Protein AF-A0A940V5H3-F1 (afdb_monomer_lite)

Foldseek 3Di:
DDPFDPLLNLLVVLVVVVCVQVVVCVVVVVVLSVQLSVVLVVVLVPDDPVRNVVCRVDCNSSVSSNVSSVVSSCVVDPDDDRPCVVPPPPPPPPPDDFDWDADPVGDIDTDDDDPDDDDD

Structure (mmCIF, N/CA/C/O backbone):
data_AF-A0A940V5H3-F1
#
_entry.id   AF-A0A940V5H3-F1
#
loop_
_atom_site.group_PDB
_atom_site.id
_atom_site.type_symbol
_atom_site.label_atom_id
_atom_site.label_alt_id
_atom_site.label_comp_id
_atom_site.label_asym_id
_atom_site.label_entity_id
_atom_site.label_seq_id
_atom_site.pdbx_PDB_ins_code
_atom_site.Cartn_x
_atom_site.Cartn_y
_atom_site.Cartn_z
_atom_site.occupancy
_atom_site.B_iso_or_equiv
_atom_site.auth_seq_id
_atom_site.auth_comp_id
_atom_site.auth_asym_id
_atom_site.auth_atom_id
_atom_site.pdbx_PDB_model_num
ATOM 1 N N . MET A 1 1 ? -6.811 -5.976 25.389 1.00 35.78 1 MET A N 1
ATOM 2 C CA . MET A 1 1 ? -5.576 -5.739 24.606 1.00 35.78 1 MET A CA 1
ATOM 3 C C . MET A 1 1 ? -5.703 -6.506 23.301 1.00 35.78 1 MET A C 1
ATOM 5 O O . MET A 1 1 ? -5.747 -7.725 23.347 1.00 35.78 1 MET A O 1
ATOM 9 N N . MET A 1 2 ? -5.866 -5.815 22.172 1.00 40.41 2 MET A N 1
ATOM 10 C CA . MET A 1 2 ? -5.946 -6.445 20.845 1.00 40.41 2 MET A CA 1
ATOM 11 C C . MET A 1 2 ? -4.532 -6.744 20.313 1.00 40.41 2 MET A C 1
ATOM 13 O O . MET A 1 2 ? -3.669 -5.869 20.428 1.00 40.41 2 MET A O 1
ATOM 17 N N . PRO A 1 3 ? -4.268 -7.930 19.732 1.00 41.12 3 PRO A N 1
ATOM 18 C CA . PRO A 1 3 ? -2.958 -8.294 19.214 1.00 41.12 3 PRO A CA 1
ATOM 19 C C . PRO A 1 3 ? -2.828 -7.767 17.782 1.00 41.12 3 PRO A C 1
ATOM 21 O O . PRO A 1 3 ? -2.953 -8.514 16.817 1.00 41.12 3 PRO A O 1
ATOM 24 N N . TYR A 1 4 ? -2.630 -6.464 17.611 1.00 51.84 4 TYR A N 1
ATOM 25 C CA . TYR A 1 4 ? -2.320 -5.945 16.283 1.00 51.84 4 TYR A CA 1
ATOM 26 C C . TYR A 1 4 ? -0.832 -6.169 15.998 1.00 51.84 4 TYR A C 1
ATOM 28 O O . TYR A 1 4 ? 0.027 -5.608 16.679 1.00 51.84 4 TYR A O 1
ATOM 36 N N . THR A 1 5 ? -0.514 -6.960 14.969 1.00 60.53 5 THR A N 1
ATOM 37 C CA . THR A 1 5 ? 0.765 -6.823 14.254 1.00 60.53 5 THR A CA 1
ATOM 38 C C . THR A 1 5 ? 0.961 -5.344 13.939 1.00 60.53 5 THR A C 1
ATOM 40 O O . THR A 1 5 ? 0.038 -4.710 13.419 1.00 60.53 5 THR A O 1
ATOM 43 N N . SER A 1 6 ? 2.122 -4.782 14.286 1.00 82.31 6 SER A N 1
ATOM 44 C CA . SER A 1 6 ? 2.393 -3.353 14.076 1.00 82.31 6 SER A CA 1
ATOM 45 C C . SER A 1 6 ? 2.063 -2.940 12.634 1.00 82.31 6 SER A C 1
ATOM 47 O O . SER A 1 6 ? 2.265 -3.727 11.706 1.00 82.31 6 SER A O 1
ATOM 49 N N . LEU A 1 7 ? 1.565 -1.714 12.417 1.00 86.12 7 LEU A N 1
ATOM 50 C CA . LEU A 1 7 ? 1.267 -1.214 11.065 1.00 86.12 7 LEU A CA 1
ATOM 51 C C . LEU A 1 7 ? 2.450 -1.451 10.117 1.00 86.12 7 LEU A C 1
ATOM 53 O O . LEU A 1 7 ? 2.260 -1.935 9.006 1.00 86.12 7 LEU A O 1
ATOM 57 N N . ARG A 1 8 ? 3.669 -1.190 10.597 1.00 89.75 8 ARG A N 1
ATOM 58 C CA . ARG A 1 8 ? 4.920 -1.455 9.888 1.00 89.75 8 ARG A CA 1
ATOM 59 C C . ARG A 1 8 ? 5.049 -2.906 9.428 1.00 89.75 8 ARG A C 1
ATOM 61 O O . ARG A 1 8 ? 5.369 -3.153 8.268 1.00 89.75 8 ARG A O 1
ATOM 68 N N . GLN A 1 9 ? 4.775 -3.866 10.310 1.00 89.81 9 GLN A N 1
ATOM 69 C CA . GLN A 1 9 ? 4.777 -5.284 9.957 1.00 89.81 9 GLN A CA 1
ATOM 70 C C . GLN A 1 9 ? 3.747 -5.577 8.863 1.00 89.81 9 GLN A C 1
ATOM 72 O O . GLN A 1 9 ? 4.080 -6.235 7.882 1.00 89.81 9 GLN A O 1
ATOM 77 N N . LYS A 1 10 ? 2.532 -5.024 8.973 1.00 90.31 10 LYS A N 1
ATOM 78 C CA . LYS A 1 10 ? 1.489 -5.239 7.963 1.00 90.31 10 LYS A CA 1
ATOM 79 C C . LYS A 1 10 ? 1.843 -4.633 6.610 1.00 90.31 10 LYS A C 1
ATOM 81 O O . LYS A 1 10 ? 1.631 -5.269 5.583 1.00 90.31 10 LYS A O 1
ATOM 86 N N . VAL A 1 11 ? 2.411 -3.431 6.600 1.00 93.75 11 VAL A N 1
ATOM 87 C CA . VAL A 1 11 ? 2.899 -2.786 5.375 1.00 93.75 11 VAL A CA 1
ATOM 88 C C . VAL A 1 11 ? 3.993 -3.636 4.728 1.00 93.75 11 VAL A C 1
ATOM 90 O O . VAL A 1 11 ? 3.938 -3.873 3.525 1.00 93.75 11 VAL A O 1
ATOM 93 N N . ASN A 1 12 ? 4.931 -4.170 5.515 1.00 94.94 12 ASN A N 1
ATOM 94 C CA . ASN A 1 12 ? 6.001 -5.025 5.001 1.00 94.94 12 ASN A CA 1
ATOM 95 C C . ASN A 1 12 ? 5.495 -6.374 4.457 1.00 94.94 12 ASN A C 1
ATOM 97 O O . ASN A 1 12 ? 5.990 -6.839 3.433 1.00 94.94 12 ASN A O 1
ATOM 101 N N . GLU A 1 13 ? 4.498 -6.990 5.101 1.00 93.81 13 GLU A N 1
ATOM 102 C CA . GLU A 1 13 ? 3.835 -8.201 4.590 1.00 93.81 13 GLU A CA 1
ATOM 103 C C . GLU A 1 13 ? 3.215 -7.949 3.211 1.00 93.81 13 GLU A C 1
ATOM 105 O O . GLU A 1 13 ? 3.511 -8.663 2.256 1.00 93.81 13 GLU A O 1
ATOM 110 N N . VAL A 1 14 ? 2.403 -6.894 3.082 1.00 94.62 14 VAL A N 1
ATOM 111 C CA . VAL A 1 14 ? 1.735 -6.564 1.812 1.00 94.62 14 VAL A CA 1
ATOM 112 C C . VAL A 1 14 ? 2.745 -6.172 0.736 1.00 94.62 14 VAL A C 1
ATOM 114 O O . VAL A 1 14 ? 2.575 -6.542 -0.422 1.00 94.62 14 VAL A O 1
ATOM 117 N N . PHE A 1 15 ? 3.818 -5.467 1.101 1.00 95.94 15 PHE A N 1
ATOM 118 C CA . PHE A 1 15 ? 4.885 -5.141 0.159 1.00 95.94 15 PHE A CA 1
ATOM 119 C C . PHE A 1 15 ? 5.632 -6.390 -0.319 1.00 95.94 15 PHE A C 1
ATOM 121 O O . PHE A 1 15 ? 5.933 -6.515 -1.501 1.00 95.94 15 PHE A O 1
ATOM 128 N N . SER A 1 16 ? 5.869 -7.356 0.568 1.00 95.06 16 SER A N 1
ATOM 129 C CA . SER A 1 16 ? 6.491 -8.630 0.193 1.00 95.06 16 SER A CA 1
ATOM 130 C C . SER A 1 16 ? 5.621 -9.427 -0.784 1.00 95.06 16 SER A C 1
ATOM 132 O O . SER A 1 16 ? 6.153 -10.029 -1.712 1.00 95.06 16 SE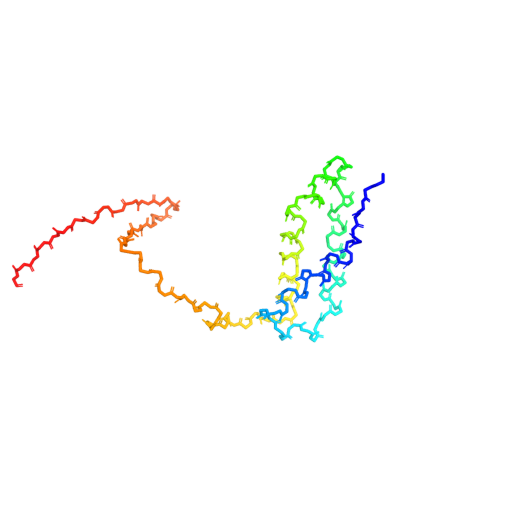R A O 1
ATOM 134 N N . ASP A 1 17 ? 4.293 -9.395 -0.628 1.00 93.06 17 ASP A N 1
ATOM 135 C CA . ASP A 1 17 ? 3.362 -9.967 -1.611 1.00 93.06 17 ASP A CA 1
ATOM 136 C C . ASP A 1 17 ? 3.392 -9.199 -2.941 1.00 93.06 17 ASP A C 1
ATOM 138 O O . ASP A 1 17 ? 3.419 -9.813 -4.005 1.00 93.06 17 ASP A O 1
ATOM 142 N N . PHE A 1 18 ? 3.419 -7.864 -2.891 1.00 93.12 18 PHE A N 1
ATOM 143 C CA . PHE A 1 18 ? 3.494 -6.995 -4.070 1.00 93.12 18 PHE A CA 1
ATOM 144 C C . PHE A 1 18 ? 4.738 -7.288 -4.925 1.00 93.12 18 PHE A C 1
ATOM 146 O O . PHE A 1 18 ? 4.641 -7.402 -6.146 1.00 93.12 18 PHE A O 1
ATOM 153 N N . LEU A 1 19 ? 5.892 -7.498 -4.290 1.00 92.06 19 LEU A N 1
ATOM 154 C CA . LEU A 1 19 ? 7.156 -7.800 -4.969 1.00 92.06 19 LEU A CA 1
ATOM 155 C C . LEU A 1 19 ? 7.168 -9.140 -5.706 1.00 92.06 19 LEU A C 1
ATOM 157 O O . LEU A 1 19 ? 7.944 -9.301 -6.642 1.00 92.06 19 LEU A O 1
ATOM 161 N N . ARG A 1 20 ? 6.298 -10.090 -5.338 1.00 91.38 20 ARG A N 1
ATOM 162 C CA . ARG A 1 20 ? 6.150 -11.343 -6.101 1.00 91.38 20 ARG A CA 1
ATOM 163 C C . ARG A 1 20 ? 5.669 -11.083 -7.526 1.00 91.38 20 ARG A C 1
ATOM 165 O O . ARG A 1 20 ? 6.017 -11.835 -8.427 1.00 91.38 20 ARG A O 1
ATOM 172 N N . TYR A 1 21 ? 4.881 -10.026 -7.713 1.00 87.50 21 TYR A N 1
ATOM 173 C CA . TYR A 1 21 ? 4.356 -9.610 -9.012 1.00 87.50 21 TYR A CA 1
ATOM 174 C C . TYR A 1 21 ? 5.233 -8.542 -9.669 1.00 87.50 21 TYR A C 1
ATOM 176 O O . TYR A 1 21 ? 5.359 -8.521 -10.890 1.00 87.50 21 TYR A O 1
ATOM 184 N N . TYR A 1 22 ? 5.860 -7.678 -8.866 1.00 89.50 22 TYR A N 1
ATOM 185 C CA . TYR A 1 22 ? 6.652 -6.550 -9.355 1.00 89.50 22 TYR A CA 1
ATOM 186 C C . TYR A 1 22 ? 8.035 -6.480 -8.681 1.00 89.50 22 TYR A C 1
ATOM 188 O O . TYR A 1 22 ? 8.319 -5.535 -7.940 1.00 89.50 22 TYR A O 1
ATOM 196 N N . PRO A 1 23 ? 8.928 -7.456 -8.938 1.00 90.44 23 PRO A N 1
ATOM 197 C CA . PRO A 1 23 ? 10.217 -7.570 -8.247 1.00 90.44 23 PRO A CA 1
ATOM 198 C C . PRO A 1 23 ? 11.151 -6.381 -8.503 1.00 90.44 23 PRO A C 1
ATOM 200 O O . PRO A 1 23 ? 12.016 -6.087 -7.683 1.00 90.44 23 PRO A O 1
ATOM 203 N N . ILE A 1 24 ? 10.946 -5.653 -9.605 1.00 89.31 24 ILE A N 1
ATOM 204 C CA . ILE A 1 24 ? 11.723 -4.457 -9.948 1.00 89.31 24 ILE A CA 1
ATOM 205 C C . ILE A 1 24 ? 11.651 -3.356 -8.880 1.00 89.31 24 ILE A C 1
ATOM 207 O O . ILE A 1 24 ? 12.538 -2.517 -8.836 1.00 89.31 24 ILE A O 1
ATOM 211 N N . TYR A 1 25 ? 10.619 -3.343 -8.028 1.00 92.25 25 TYR A N 1
ATOM 212 C CA . TYR A 1 25 ? 10.453 -2.315 -6.999 1.00 92.25 25 TYR A CA 1
ATOM 213 C C . TYR A 1 25 ? 11.217 -2.616 -5.703 1.00 92.25 25 TYR A C 1
ATOM 215 O O . TYR A 1 25 ? 11.172 -1.805 -4.779 1.00 92.25 25 TYR A O 1
ATOM 223 N N . GLU A 1 26 ? 11.938 -3.742 -5.621 1.00 93.88 26 GLU A N 1
ATOM 224 C CA . GLU A 1 26 ? 12.804 -4.060 -4.476 1.00 93.88 26 GLU A CA 1
ATOM 225 C C . GLU A 1 26 ? 13.858 -2.964 -4.254 1.00 93.88 26 GLU A C 1
ATOM 227 O O . GLU A 1 26 ? 14.146 -2.614 -3.109 1.00 93.88 26 GLU A O 1
ATOM 232 N N . GLU A 1 27 ? 14.361 -2.355 -5.337 1.00 93.50 27 GLU A N 1
ATOM 233 C CA . GLU A 1 27 ? 15.333 -1.253 -5.282 1.00 93.50 27 GLU A CA 1
ATOM 234 C C . GLU A 1 27 ? 14.805 -0.025 -4.513 1.00 93.50 27 GLU A C 1
ATOM 236 O O . GLU A 1 27 ? 15.583 0.686 -3.884 1.00 93.50 27 GLU A O 1
ATOM 241 N N . PHE A 1 28 ? 13.479 0.159 -4.468 1.00 95.06 28 PHE A N 1
ATOM 242 C CA . PHE A 1 28 ? 12.795 1.265 -3.785 1.00 95.06 28 PHE A CA 1
ATOM 243 C C . PHE A 1 28 ? 12.136 0.844 -2.463 1.00 95.06 28 PHE A C 1
ATOM 245 O O . PHE A 1 28 ? 11.284 1.564 -1.930 1.00 95.06 28 PHE A O 1
ATOM 252 N N . ARG A 1 29 ? 12.475 -0.339 -1.921 1.00 95.00 29 ARG A N 1
ATOM 253 C CA . ARG A 1 29 ? 11.835 -0.902 -0.717 1.00 95.00 29 ARG A CA 1
ATOM 254 C C . ARG A 1 29 ? 11.731 0.124 0.405 1.00 95.00 29 ARG A C 1
ATOM 256 O O . ARG A 1 29 ? 10.670 0.278 1.007 1.00 95.00 29 ARG A O 1
ATOM 263 N N . LYS A 1 30 ? 12.834 0.808 0.713 1.00 95.50 30 LYS A N 1
ATOM 264 C CA . LYS A 1 30 ? 12.887 1.743 1.839 1.00 95.50 30 LYS A CA 1
ATOM 265 C C . LYS A 1 30 ? 11.925 2.914 1.633 1.00 95.50 30 LYS A C 1
ATOM 267 O O . LYS A 1 30 ? 11.097 3.153 2.513 1.00 95.50 30 LYS A O 1
ATOM 272 N N . GLU A 1 31 ? 11.982 3.600 0.488 1.00 95.44 31 GLU A N 1
ATOM 273 C CA . GLU A 1 31 ? 11.097 4.742 0.241 1.00 95.44 31 GLU A CA 1
ATOM 274 C C . GLU A 1 31 ? 9.624 4.324 0.185 1.00 95.44 31 GLU A C 1
ATOM 276 O O . GLU A 1 31 ? 8.775 4.993 0.782 1.00 95.44 31 GLU A O 1
ATOM 281 N N . ILE A 1 32 ? 9.310 3.200 -0.474 1.00 95.44 32 ILE A N 1
ATOM 282 C CA . ILE A 1 32 ? 7.931 2.712 -0.586 1.00 95.44 32 ILE A CA 1
ATOM 283 C C . ILE A 1 32 ? 7.351 2.401 0.796 1.00 95.44 32 ILE A C 1
ATOM 285 O O . ILE A 1 32 ? 6.238 2.846 1.101 1.00 95.44 32 ILE A O 1
ATOM 289 N N . LEU A 1 33 ? 8.089 1.684 1.649 1.00 95.94 33 LEU A N 1
ATOM 290 C CA . LEU A 1 33 ? 7.629 1.338 2.994 1.00 95.94 33 LEU A CA 1
ATOM 291 C C . LEU A 1 33 ? 7.426 2.589 3.861 1.00 95.94 33 LEU A C 1
ATOM 293 O O . LEU A 1 33 ? 6.352 2.756 4.442 1.00 95.94 33 LEU A O 1
ATOM 297 N N . GLU A 1 34 ? 8.408 3.495 3.908 1.00 95.44 34 GLU A N 1
ATOM 298 C CA . GLU A 1 34 ? 8.345 4.708 4.736 1.00 95.44 34 GLU A CA 1
ATOM 299 C C . GLU A 1 34 ? 7.201 5.643 4.315 1.00 95.44 34 GLU A C 1
ATOM 301 O O . GLU A 1 34 ? 6.449 6.153 5.155 1.00 95.44 34 GLU A O 1
ATOM 306 N N . MET A 1 35 ? 7.027 5.866 3.008 1.00 95.94 35 MET A N 1
ATOM 307 C CA . MET A 1 35 ? 5.953 6.719 2.497 1.00 95.94 35 MET A CA 1
ATOM 308 C C . MET A 1 35 ? 4.576 6.093 2.717 1.00 95.94 35 MET A C 1
ATOM 310 O O . MET A 1 35 ? 3.640 6.801 3.108 1.00 95.94 35 MET A O 1
ATOM 314 N N . THR A 1 36 ? 4.446 4.783 2.501 1.00 96.00 36 THR A N 1
ATOM 315 C CA . THR A 1 36 ? 3.192 4.052 2.720 1.00 96.00 36 THR A CA 1
ATOM 316 C C . THR A 1 36 ? 2.792 4.101 4.190 1.00 96.00 36 THR A C 1
ATOM 318 O O . THR A 1 36 ? 1.671 4.504 4.506 1.00 96.00 36 THR A O 1
ATOM 321 N N . GLU A 1 37 ? 3.711 3.772 5.103 1.00 93.88 37 GLU A N 1
ATOM 322 C CA . GLU A 1 37 ? 3.458 3.797 6.546 1.00 93.88 37 GLU A CA 1
ATOM 323 C C . GLU A 1 37 ? 3.019 5.191 7.004 1.00 93.88 37 GLU A C 1
ATOM 325 O O . GLU A 1 37 ? 2.012 5.327 7.706 1.00 93.88 37 GLU A O 1
ATOM 330 N N . ARG A 1 38 ? 3.699 6.245 6.534 1.00 92.81 38 ARG A N 1
ATOM 331 C CA . ARG A 1 38 ? 3.349 7.636 6.850 1.00 92.81 38 ARG A CA 1
ATOM 332 C C . ARG A 1 38 ? 1.938 7.997 6.379 1.00 92.81 38 ARG A C 1
ATOM 334 O O . ARG A 1 38 ? 1.174 8.611 7.129 1.00 92.81 38 ARG A O 1
ATOM 341 N N . ARG A 1 39 ? 1.574 7.637 5.143 1.00 93.81 39 ARG A N 1
ATOM 342 C CA . ARG A 1 39 ? 0.258 7.958 4.559 1.00 93.81 39 ARG A CA 1
ATOM 343 C C . ARG A 1 39 ? -0.870 7.199 5.246 1.00 93.81 39 ARG A C 1
ATOM 345 O O . ARG A 1 39 ? -1.891 7.807 5.568 1.00 93.81 39 ARG A O 1
ATOM 352 N N . VAL A 1 40 ? -0.676 5.909 5.513 1.00 91.50 40 VAL A N 1
ATOM 353 C CA . VAL A 1 40 ? -1.664 5.087 6.220 1.00 91.50 40 VAL A CA 1
ATOM 354 C C . VAL A 1 40 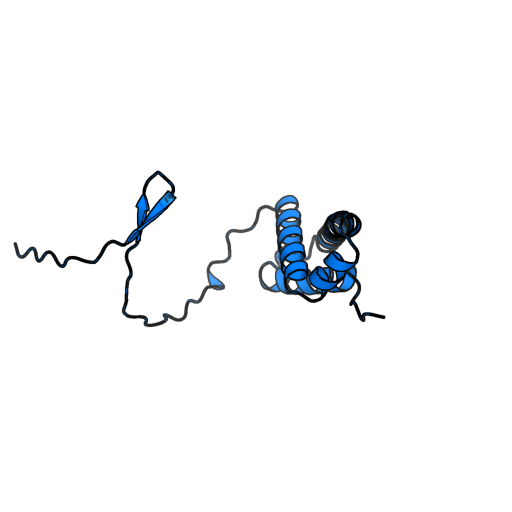? -1.830 5.592 7.653 1.00 91.50 40 VAL A C 1
ATOM 356 O O . VAL A 1 40 ? -2.953 5.894 8.048 1.00 91.50 40 VAL A O 1
ATOM 359 N N . SER A 1 41 ? -0.736 5.823 8.386 1.00 89.94 41 SER A N 1
ATOM 360 C CA . SER A 1 41 ? -0.767 6.370 9.754 1.00 89.94 41 SER A CA 1
ATOM 361 C C . SER A 1 41 ? -1.547 7.680 9.840 1.00 89.94 41 SER A C 1
ATOM 363 O O . SER A 1 41 ? -2.415 7.838 10.697 1.00 89.94 41 SER A O 1
ATOM 365 N N . LYS A 1 42 ? -1.316 8.610 8.903 1.00 89.12 42 LYS A N 1
ATOM 366 C CA . LYS A 1 42 ? -2.035 9.892 8.859 1.00 89.12 42 LYS A CA 1
ATOM 367 C C . LYS A 1 42 ? -3.547 9.720 8.671 1.00 89.12 42 LYS A C 1
ATOM 369 O O . LYS A 1 42 ? -4.308 10.566 9.138 1.00 89.12 42 LYS A O 1
ATOM 374 N N . ARG A 1 43 ? -3.993 8.665 7.979 1.00 86.19 43 ARG A N 1
ATOM 375 C CA . ARG A 1 43 ? -5.422 8.331 7.853 1.00 86.19 43 ARG A CA 1
ATOM 376 C C . ARG A 1 43 ? -5.963 7.708 9.135 1.00 86.19 43 ARG A C 1
ATOM 378 O O . ARG A 1 43 ? -7.026 8.123 9.580 1.00 86.19 43 ARG A O 1
ATOM 385 N N . LEU A 1 44 ? -5.217 6.788 9.746 1.00 86.38 44 LEU A N 1
ATOM 386 C CA . LEU A 1 44 ? -5.619 6.113 10.983 1.00 86.38 44 LEU A CA 1
ATOM 387 C C . LEU A 1 44 ? -5.847 7.094 12.139 1.00 86.38 44 LEU A C 1
ATOM 389 O O . LEU A 1 44 ? -6.847 6.985 12.836 1.00 86.38 44 LEU A O 1
ATOM 393 N N . VAL A 1 45 ? -4.982 8.101 12.301 1.00 86.12 45 VAL A N 1
ATOM 394 C CA . VAL A 1 45 ? -5.116 9.120 13.366 1.00 86.12 45 VAL A CA 1
ATOM 395 C C . VAL A 1 45 ? -6.426 9.917 13.265 1.00 86.12 45 VAL A C 1
ATOM 397 O O . VAL A 1 45 ? -6.895 10.468 14.254 1.00 86.12 45 VAL A O 1
ATOM 400 N N . LYS A 1 46 ? -7.043 9.977 12.080 1.00 85.88 46 LYS A N 1
ATOM 401 C CA . LYS A 1 46 ? -8.318 10.679 11.866 1.00 85.88 46 LYS A CA 1
ATOM 402 C C . LYS A 1 46 ? -9.545 9.815 12.165 1.00 85.88 46 LYS A C 1
ATOM 404 O O . LYS A 1 46 ? -10.662 10.320 12.092 1.00 85.88 46 LYS A O 1
ATOM 409 N N . MET A 1 47 ? -9.365 8.523 12.431 1.00 85.25 47 MET A N 1
ATOM 410 C CA . MET A 1 47 ? -10.461 7.586 12.661 1.00 85.25 47 MET A CA 1
ATOM 411 C C . MET A 1 47 ? -10.814 7.506 14.146 1.00 85.25 47 MET A C 1
ATOM 413 O O . MET A 1 47 ? -9.948 7.582 15.015 1.00 85.25 47 MET A O 1
ATOM 417 N N . SER A 1 48 ? -12.100 7.308 14.440 1.00 85.06 48 SER A N 1
ATOM 418 C CA . SER A 1 48 ? -12.537 7.010 15.807 1.00 85.06 48 SER A CA 1
ATOM 419 C C . SER A 1 48 ? -12.011 5.640 16.260 1.00 85.06 48 SER A C 1
ATOM 421 O O . SER A 1 48 ? -11.800 4.753 15.428 1.00 85.06 48 SER A O 1
ATOM 423 N N . GLY A 1 49 ? -11.856 5.428 17.571 1.00 80.62 49 GLY A N 1
ATOM 424 C CA . GLY A 1 49 ? -11.401 4.142 18.123 1.00 80.62 49 GLY A CA 1
ATOM 425 C C . GLY A 1 49 ? -12.250 2.946 17.667 1.00 80.62 49 GLY A C 1
ATOM 426 O O . GLY A 1 49 ? -11.708 1.934 17.235 1.00 80.62 49 GLY A O 1
ATOM 427 N N . ALA A 1 50 ? -13.579 3.099 17.645 1.00 79.50 50 ALA A N 1
ATOM 428 C CA . ALA A 1 50 ? -14.499 2.055 17.182 1.00 79.50 50 ALA A CA 1
ATOM 429 C C . ALA A 1 50 ? -14.358 1.753 15.676 1.00 79.50 50 ALA A C 1
ATOM 431 O O . ALA A 1 50 ? -14.551 0.619 15.235 1.00 79.50 50 ALA A O 1
ATOM 432 N N . THR A 1 51 ? -14.012 2.763 14.870 1.00 80.56 51 THR A N 1
ATOM 433 C CA . THR A 1 51 ? -13.720 2.588 13.440 1.00 80.56 51 THR A CA 1
ATOM 434 C C . THR A 1 51 ? -12.395 1.861 13.240 1.00 80.56 51 THR A C 1
ATOM 436 O O . THR A 1 51 ? -12.325 0.966 12.403 1.00 80.56 51 THR A O 1
ATOM 439 N N . LEU A 1 52 ? -11.368 2.209 14.023 1.00 81.38 52 LEU A N 1
ATOM 440 C CA . LEU A 1 52 ? -10.052 1.575 13.958 1.00 81.38 52 LEU A CA 1
ATOM 441 C C . LEU A 1 52 ? -10.143 0.072 14.220 1.00 81.38 52 LEU A C 1
ATOM 443 O O . LEU A 1 52 ? -9.615 -0.705 13.433 1.00 81.38 52 LEU A O 1
ATOM 447 N N . GLU A 1 53 ? -10.866 -0.355 15.256 1.00 74.69 53 GLU A N 1
ATOM 448 C CA . GLU A 1 53 ? -10.995 -1.785 15.563 1.00 74.69 53 GLU A CA 1
ATOM 449 C C . GLU A 1 53 ? -11.590 -2.587 14.397 1.00 74.69 53 GLU A C 1
ATOM 451 O O . GLU A 1 53 ? -11.034 -3.605 13.986 1.00 74.69 53 GLU A O 1
ATOM 456 N N . ARG A 1 54 ? -12.667 -2.090 13.778 1.00 75.88 54 ARG A N 1
ATOM 457 C CA . ARG A 1 54 ? -13.264 -2.737 12.594 1.00 75.88 54 ARG A CA 1
ATOM 458 C C . ARG A 1 54 ? -12.329 -2.714 11.386 1.00 75.88 54 ARG A C 1
ATOM 460 O O . ARG A 1 54 ? -12.292 -3.670 10.614 1.00 75.88 54 ARG A O 1
ATOM 467 N N . TYR A 1 55 ? -11.574 -1.631 11.234 1.00 77.19 55 TYR A N 1
ATOM 468 C CA . TYR A 1 55 ? -10.653 -1.423 10.124 1.00 77.19 55 TYR A CA 1
ATOM 469 C C . TYR A 1 55 ? -9.462 -2.392 10.155 1.00 77.19 55 TYR A C 1
ATOM 471 O O . TYR A 1 55 ? -9.055 -2.889 9.105 1.00 77.19 55 TYR A O 1
ATOM 479 N N . PHE A 1 56 ? -8.938 -2.700 11.346 1.00 74.81 56 PHE A N 1
ATOM 480 C CA . PHE A 1 56 ? -7.835 -3.648 11.514 1.00 74.81 56 PHE A CA 1
ATOM 481 C C . PHE A 1 56 ? -8.268 -5.122 11.467 1.00 74.81 56 PHE A C 1
ATOM 483 O O . PHE A 1 56 ? -7.488 -5.955 11.011 1.00 74.81 56 PHE A O 1
ATOM 490 N N . ILE A 1 57 ? -9.476 -5.457 11.935 1.00 70.69 57 ILE A N 1
ATOM 491 C CA . ILE A 1 57 ? -9.998 -6.837 11.901 1.00 70.69 57 ILE A CA 1
ATOM 492 C C . ILE A 1 57 ? -10.419 -7.235 10.475 1.00 70.69 57 ILE A C 1
ATOM 494 O O . ILE A 1 57 ? -10.336 -8.403 10.099 1.00 70.69 57 ILE A O 1
ATOM 498 N N . GLY A 1 58 ? -10.867 -6.273 9.666 1.00 70.50 58 GLY A N 1
ATOM 499 C CA . GLY A 1 58 ? -11.315 -6.520 8.297 1.00 70.50 58 GLY A CA 1
ATOM 500 C C . GLY A 1 58 ? -10.196 -6.604 7.250 1.00 70.50 58 GLY A C 1
ATOM 501 O O . GLY A 1 58 ? -9.031 -6.288 7.482 1.00 70.50 58 GLY A O 1
ATOM 502 N N . HIS A 1 59 ? -10.583 -6.943 6.015 1.00 79.50 59 HIS A N 1
ATOM 503 C CA . HIS A 1 59 ? -9.694 -6.900 4.842 1.00 79.50 59 HIS A CA 1
ATOM 504 C C . HIS A 1 59 ? -9.350 -5.473 4.375 1.00 79.50 59 HIS A C 1
ATOM 506 O O . HIS A 1 59 ? -8.508 -5.293 3.492 1.00 79.50 59 HIS A O 1
ATOM 512 N N . GLN A 1 60 ? -9.982 -4.456 4.966 1.00 85.31 60 GLN A N 1
ATOM 513 C CA . GLN A 1 60 ? -9.920 -3.075 4.497 1.00 85.31 60 GLN A CA 1
ATOM 514 C C . GLN A 1 60 ? -8.531 -2.451 4.668 1.00 85.31 60 GLN A C 1
ATOM 516 O O . GLN A 1 60 ? -8.026 -1.836 3.733 1.00 85.31 60 GLN A O 1
ATOM 521 N N . LEU A 1 61 ? -7.858 -2.698 5.798 1.00 87.62 61 LEU A N 1
ATOM 522 C CA . LEU A 1 61 ? -6.480 -2.243 5.999 1.00 87.62 61 LEU A CA 1
ATOM 523 C C . LEU A 1 61 ? -5.531 -2.795 4.924 1.00 87.62 61 LEU A C 1
ATOM 525 O O . LEU A 1 61 ? -4.712 -2.054 4.385 1.00 87.62 61 LEU A O 1
ATOM 529 N N . ARG A 1 62 ? -5.637 -4.088 4.584 1.00 89.56 62 ARG A N 1
ATOM 530 C CA . ARG A 1 62 ? -4.778 -4.708 3.560 1.00 89.56 62 ARG A CA 1
ATOM 531 C C . ARG A 1 62 ? -5.009 -4.081 2.187 1.00 89.56 62 ARG A C 1
ATOM 533 O O . ARG A 1 62 ? -4.037 -3.787 1.491 1.00 89.56 62 ARG A O 1
ATOM 540 N N . ALA A 1 63 ? -6.269 -3.866 1.810 1.00 89.94 63 ALA A N 1
ATOM 541 C CA . ALA A 1 63 ? -6.621 -3.219 0.548 1.00 89.94 63 ALA A CA 1
ATOM 542 C C . ALA A 1 63 ? -6.044 -1.797 0.475 1.00 89.94 63 ALA A C 1
ATOM 544 O O . ALA A 1 63 ? -5.360 -1.454 -0.487 1.00 89.94 63 ALA A O 1
ATOM 545 N N . ASP A 1 64 ? -6.215 -1.006 1.533 1.00 90.88 64 ASP A N 1
ATOM 546 C CA . ASP A 1 64 ? -5.732 0.374 1.575 1.00 90.88 64 ASP A CA 1
ATOM 547 C C . ASP A 1 64 ? -4.201 0.475 1.577 1.00 90.88 64 ASP A C 1
ATOM 549 O O . ASP A 1 64 ? -3.649 1.393 0.965 1.00 90.88 64 ASP A O 1
ATOM 553 N N . ILE A 1 65 ? -3.502 -0.460 2.233 1.00 94.31 65 ILE A N 1
ATOM 554 C CA . ILE A 1 65 ? -2.039 -0.578 2.146 1.00 94.31 65 ILE A CA 1
ATOM 555 C C . ILE A 1 65 ? -1.627 -0.910 0.708 1.00 94.31 65 ILE A C 1
ATOM 557 O O . ILE A 1 65 ? -0.737 -0.259 0.172 1.00 94.31 65 ILE A O 1
ATOM 561 N N . THR A 1 66 ? -2.288 -1.879 0.067 1.00 94.50 66 THR A N 1
ATOM 562 C CA . THR A 1 66 ? -1.985 -2.294 -1.317 1.00 94.50 66 THR A CA 1
ATOM 563 C C . THR A 1 66 ? -2.127 -1.123 -2.289 1.00 94.50 66 THR A C 1
ATOM 565 O O . THR A 1 66 ? -1.251 -0.879 -3.121 1.00 94.50 66 THR A O 1
ATOM 568 N N . VAL A 1 67 ? -3.207 -0.351 -2.147 1.00 94.69 67 VAL A N 1
ATOM 569 C CA . VAL A 1 67 ? -3.458 0.849 -2.951 1.00 94.69 67 VAL A CA 1
ATOM 570 C C . VAL A 1 67 ? -2.366 1.897 -2.735 1.00 94.69 67 VAL A C 1
ATOM 572 O O . VAL A 1 67 ? -1.889 2.484 -3.704 1.00 94.69 67 VAL A O 1
ATOM 575 N N . GLU A 1 68 ? -1.943 2.149 -1.493 1.00 96.12 68 GLU A N 1
ATOM 576 C CA . GLU A 1 68 ? -0.874 3.124 -1.241 1.00 96.12 68 GLU A CA 1
ATOM 577 C C . GLU A 1 68 ? 0.493 2.656 -1.738 1.00 96.12 68 GLU A C 1
ATOM 579 O O . GLU A 1 68 ? 1.191 3.463 -2.345 1.00 96.12 68 GLU A O 1
ATOM 584 N N . ILE A 1 69 ? 0.841 1.377 -1.573 1.00 96.50 69 ILE A N 1
ATOM 585 C CA . ILE A 1 69 ? 2.063 0.801 -2.154 1.00 96.50 69 ILE A CA 1
ATOM 586 C C . ILE A 1 69 ? 2.070 1.020 -3.663 1.00 96.50 69 ILE A C 1
ATOM 588 O O . ILE A 1 69 ? 3.045 1.540 -4.195 1.00 96.50 69 ILE A O 1
ATOM 592 N N . THR A 1 70 ? 0.962 0.705 -4.337 1.00 93.38 70 THR A N 1
ATOM 593 C CA . THR A 1 70 ? 0.828 0.869 -5.791 1.00 93.38 70 THR A CA 1
ATOM 594 C C . THR A 1 70 ? 1.031 2.328 -6.196 1.00 93.38 70 THR A C 1
ATOM 596 O O . THR A 1 70 ? 1.851 2.620 -7.061 1.00 93.38 70 THR A O 1
ATOM 599 N N . LYS A 1 71 ? 0.357 3.269 -5.522 1.00 93.44 71 LYS A N 1
ATOM 600 C CA . LYS A 1 71 ? 0.517 4.706 -5.793 1.00 93.44 71 LYS A CA 1
ATOM 601 C C . LYS A 1 71 ? 1.948 5.184 -5.584 1.00 93.44 71 LYS A C 1
ATOM 603 O O . LYS A 1 71 ? 2.409 6.015 -6.351 1.00 93.44 71 LYS A O 1
ATOM 608 N N . VAL A 1 72 ? 2.626 4.740 -4.525 1.00 94.31 72 VAL A N 1
ATOM 609 C CA . VAL A 1 72 ? 4.008 5.159 -4.259 1.00 94.31 72 VAL A CA 1
ATOM 610 C C . VAL A 1 72 ? 4.960 4.529 -5.272 1.00 94.31 72 VAL A C 1
ATOM 612 O O . VAL A 1 72 ? 5.806 5.237 -5.800 1.00 94.31 72 VAL A O 1
ATOM 615 N N . ALA A 1 73 ? 4.778 3.254 -5.613 1.00 91.81 73 ALA A N 1
ATOM 616 C CA . ALA A 1 73 ? 5.549 2.577 -6.651 1.00 91.81 73 ALA A CA 1
ATOM 617 C C . ALA A 1 73 ? 5.444 3.310 -8.001 1.00 91.81 73 ALA A C 1
ATOM 619 O O . ALA A 1 73 ? 6.470 3.594 -8.613 1.00 91.81 73 ALA A O 1
ATOM 620 N N . MET A 1 74 ? 4.237 3.737 -8.397 1.00 89.31 74 MET A N 1
ATOM 621 C CA . MET A 1 74 ? 4.016 4.547 -9.607 1.00 89.31 74 MET A CA 1
ATOM 622 C C . MET A 1 74 ? 4.783 5.880 -9.612 1.00 89.31 74 MET A C 1
ATOM 624 O O . MET A 1 74 ? 5.063 6.404 -10.683 1.00 89.31 74 MET A O 1
ATOM 628 N N . LEU A 1 75 ? 5.108 6.448 -8.442 1.00 90.38 75 LEU A N 1
ATOM 629 C CA . LEU A 1 75 ? 5.913 7.675 -8.349 1.00 90.38 75 LEU A CA 1
ATOM 630 C C . LEU A 1 75 ? 7.411 7.410 -8.527 1.00 90.38 75 LEU A C 1
ATOM 632 O O . LEU A 1 75 ? 8.133 8.320 -8.918 1.00 90.38 75 LEU A O 1
ATOM 636 N N . MET A 1 76 ? 7.875 6.201 -8.203 1.00 87.75 76 MET A N 1
ATOM 637 C CA . MET A 1 76 ? 9.293 5.838 -8.288 1.00 87.75 76 MET A CA 1
ATOM 638 C C . MET A 1 76 ? 9.678 5.418 -9.701 1.00 87.75 76 MET A C 1
ATOM 640 O O . MET A 1 76 ? 10.766 5.729 -10.178 1.00 87.75 76 MET A O 1
ATOM 644 N N . LYS A 1 77 ? 8.784 4.687 -10.367 1.00 82.25 77 LYS A N 1
ATOM 645 C CA . LYS A 1 77 ? 9.017 4.143 -11.700 1.00 82.25 77 LYS A CA 1
ATOM 646 C C . LYS A 1 77 ? 7.679 3.902 -12.370 1.00 82.25 77 LYS A C 1
ATOM 648 O O . LYS A 1 77 ? 6.776 3.342 -11.737 1.00 82.25 77 LYS A O 1
ATOM 653 N N . GLU A 1 78 ? 7.570 4.299 -13.636 1.00 73.31 78 GLU A N 1
ATOM 654 C CA . GLU A 1 78 ? 6.421 3.927 -14.458 1.00 73.31 78 GLU A CA 1
ATOM 655 C C . GLU A 1 78 ? 6.232 2.416 -14.375 1.00 73.31 78 GLU A C 1
ATOM 657 O O . GLU A 1 78 ? 7.202 1.652 -14.437 1.00 73.31 78 GLU A O 1
ATOM 662 N N . PHE A 1 79 ? 4.988 2.000 -14.139 1.00 65.06 79 PHE A N 1
ATOM 663 C CA . PHE A 1 79 ? 4.681 0.584 -14.051 1.00 65.06 79 PHE A CA 1
ATOM 664 C C . PHE A 1 79 ? 5.115 -0.064 -15.365 1.00 65.06 79 PHE A C 1
ATOM 666 O O . PHE A 1 79 ? 4.6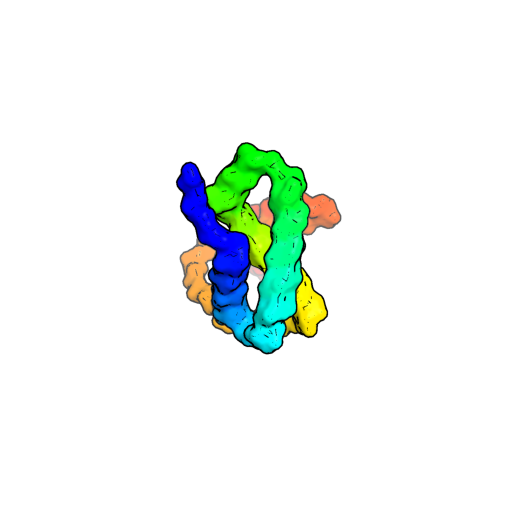42 0.373 -16.418 1.00 65.06 79 PHE A O 1
ATOM 673 N N . PRO A 1 80 ? 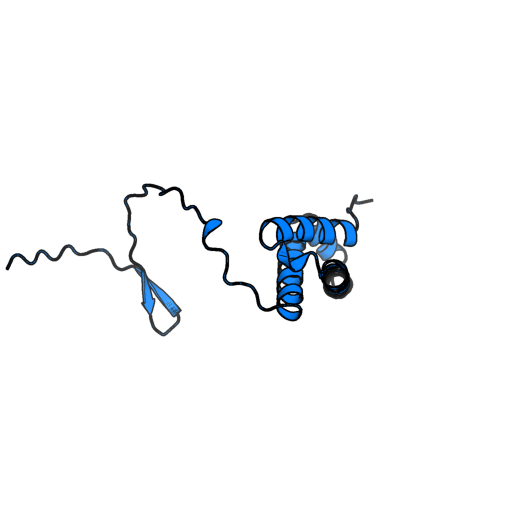5.997 -1.080 -15.333 1.00 60.81 80 PRO A N 1
ATOM 674 C CA . PRO A 1 80 ? 6.212 -1.886 -16.519 1.00 60.81 80 PRO A CA 1
ATOM 675 C C . PRO A 1 80 ? 4.843 -2.419 -16.935 1.00 60.81 80 PRO A C 1
ATOM 677 O O . PRO A 1 80 ? 4.027 -2.749 -16.061 1.00 60.81 80 PRO A O 1
ATOM 680 N N . GLU A 1 81 ? 4.578 -2.470 -18.244 1.00 56.72 81 GLU A N 1
ATOM 681 C CA . GLU A 1 81 ? 3.362 -3.109 -18.738 1.00 56.72 81 GLU A CA 1
ATOM 682 C C . GLU A 1 81 ? 3.195 -4.443 -18.004 1.00 56.72 81 GLU A C 1
ATOM 684 O O . GLU A 1 81 ? 4.185 -5.176 -17.862 1.00 56.72 81 GLU A O 1
ATOM 689 N N . PRO A 1 82 ? 2.003 -4.723 -17.441 1.00 54.25 82 PRO A N 1
ATOM 690 C CA . PRO A 1 82 ? 1.798 -5.925 -16.654 1.00 54.25 82 PRO A CA 1
ATOM 691 C C . PRO A 1 82 ? 2.294 -7.100 -17.482 1.00 54.25 82 PRO A C 1
ATOM 693 O O . PRO A 1 82 ? 1.814 -7.309 -18.596 1.00 54.25 82 PRO A O 1
ATOM 696 N N . ILE A 1 83 ? 3.300 -7.817 -16.969 1.00 49.00 83 ILE A N 1
ATOM 697 C CA . ILE A 1 83 ? 3.883 -8.946 -17.683 1.00 49.00 83 ILE A CA 1
ATOM 698 C C . ILE A 1 83 ? 2.722 -9.908 -17.925 1.00 49.00 83 ILE A C 1
ATOM 700 O O . ILE A 1 83 ? 2.210 -10.531 -16.993 1.00 49.00 83 ILE A O 1
ATOM 704 N N . ALA A 1 84 ? 2.278 -9.994 -19.180 1.00 45.88 84 ALA A N 1
ATOM 705 C CA . ALA A 1 84 ? 1.107 -10.764 -19.588 1.00 45.88 84 ALA A CA 1
ATOM 706 C C . ALA A 1 84 ? 1.219 -12.261 -19.226 1.00 45.88 84 ALA A C 1
ATOM 708 O O . ALA A 1 84 ? 0.253 -13.006 -19.346 1.00 45.88 84 ALA A O 1
ATOM 709 N N . SER A 1 85 ? 2.378 -12.709 -18.732 1.00 44.94 85 SER A N 1
ATOM 710 C CA . SER A 1 85 ? 2.648 -14.080 -18.316 1.00 44.94 85 SER A CA 1
ATOM 711 C C . SER A 1 85 ? 2.083 -14.480 -16.947 1.00 44.94 85 SER A C 1
ATOM 713 O O . SER A 1 85 ? 2.178 -15.656 -16.611 1.00 44.94 85 SER A O 1
ATOM 715 N N . ILE A 1 86 ? 1.511 -13.571 -16.142 1.00 49.09 86 ILE A N 1
ATOM 716 C CA . ILE A 1 86 ? 0.884 -13.956 -14.853 1.00 49.09 86 ILE A CA 1
ATOM 717 C C . ILE A 1 86 ? -0.607 -14.297 -15.016 1.00 49.09 86 ILE A C 1
ATOM 719 O O . ILE A 1 86 ? -1.186 -14.972 -14.169 1.00 49.09 86 ILE A O 1
ATOM 723 N N . VAL A 1 87 ? -1.217 -13.950 -16.153 1.00 43.00 87 VAL A N 1
ATOM 724 C CA . VAL A 1 87 ? -2.522 -14.494 -16.541 1.00 43.00 87 VAL A CA 1
ATOM 725 C C . VAL A 1 87 ? -2.304 -15.601 -17.571 1.00 43.00 87 VAL A C 1
ATOM 727 O O . VAL A 1 87 ? -2.742 -15.509 -18.716 1.00 43.00 87 VAL A O 1
ATOM 730 N N . LEU A 1 88 ? -1.672 -16.701 -17.151 1.00 40.31 88 LEU A N 1
ATOM 731 C CA . LEU A 1 88 ? -2.066 -17.992 -17.709 1.00 40.31 88 LEU A CA 1
ATOM 732 C C . LEU A 1 88 ? -3.504 -18.217 -17.243 1.00 40.31 88 LEU A C 1
ATOM 734 O O . LEU A 1 88 ? -3.765 -18.817 -16.205 1.00 40.31 88 LEU A O 1
ATOM 738 N N . SER A 1 89 ? -4.444 -17.657 -18.005 1.00 41.62 89 SER A N 1
ATOM 739 C CA . SER A 1 89 ? -5.795 -18.185 -18.032 1.00 41.62 89 SER A CA 1
ATOM 740 C C . SER A 1 89 ? -5.621 -19.616 -18.512 1.00 41.62 89 SER A C 1
ATOM 742 O O . SER A 1 89 ? -5.480 -19.853 -19.712 1.00 41.62 89 SER A O 1
ATOM 744 N N . GLU A 1 90 ? -5.593 -20.583 -17.596 1.00 41.25 90 GLU A N 1
ATOM 745 C CA . GLU A 1 90 ? -6.105 -21.892 -17.970 1.00 41.25 90 GLU A CA 1
ATOM 746 C C . GLU A 1 90 ? -7.445 -21.617 -18.660 1.00 41.25 90 GLU A C 1
ATOM 748 O O . GLU A 1 90 ? -8.252 -20.846 -18.121 1.00 41.25 90 GLU A O 1
ATOM 753 N N . PRO A 1 91 ? -7.670 -22.114 -19.885 1.00 40.81 91 PRO A N 1
ATOM 754 C CA . PRO A 1 91 ? -8.923 -21.872 -20.559 1.00 40.81 91 PRO A CA 1
ATOM 755 C C . PRO A 1 91 ? -10.000 -22.551 -19.720 1.00 40.81 91 PRO A C 1
ATOM 757 O O . PRO A 1 91 ? -10.204 -23.761 -19.804 1.00 40.81 91 PRO A O 1
ATOM 760 N N . ILE A 1 92 ? -10.696 -21.772 -18.891 1.00 43.72 92 ILE A N 1
ATOM 761 C CA . ILE A 1 92 ? -11.959 -22.202 -18.324 1.00 43.72 92 ILE A CA 1
ATOM 762 C C . ILE A 1 92 ? -12.855 -22.355 -19.540 1.00 43.72 92 ILE A C 1
ATOM 764 O O . ILE A 1 92 ? -13.311 -21.379 -20.137 1.00 43.72 92 ILE A O 1
ATOM 768 N N . VAL A 1 93 ? -13.057 -23.607 -19.936 1.00 48.12 93 VAL A N 1
ATOM 769 C CA . VAL A 1 93 ? -14.071 -24.026 -20.892 1.00 48.12 93 VAL A CA 1
ATOM 770 C C . VAL A 1 93 ? -15.425 -23.709 -20.258 1.00 48.12 93 VAL A C 1
ATOM 772 O O . VAL A 1 93 ? -16.107 -24.565 -19.711 1.00 48.12 93 VAL A O 1
ATOM 775 N N . SER A 1 94 ? -15.803 -22.438 -20.291 1.00 44.16 94 SER A N 1
ATOM 776 C CA . SER A 1 94 ? -17.127 -21.952 -19.948 1.00 44.16 94 SER A CA 1
ATOM 777 C C . SER A 1 94 ? -17.783 -21.575 -21.264 1.00 44.16 94 SER A C 1
ATOM 779 O O . SER A 1 94 ? -17.612 -20.472 -21.783 1.00 44.16 94 SER A O 1
ATOM 781 N N . LYS A 1 95 ? -18.505 -22.540 -21.838 1.00 48.50 95 LYS A N 1
ATOM 782 C CA . LYS A 1 95 ? -19.379 -22.354 -22.999 1.00 48.50 95 LYS A CA 1
ATOM 783 C C . LYS A 1 95 ? -20.549 -21.434 -22.634 1.00 48.50 95 LYS A C 1
ATOM 785 O O . LYS A 1 95 ? -21.677 -21.898 -22.528 1.00 48.50 95 LYS A O 1
ATOM 790 N N . THR A 1 96 ? -20.313 -20.141 -22.443 1.00 45.34 96 THR A N 1
ATOM 791 C CA . THR A 1 96 ? -21.355 -19.110 -22.551 1.00 45.34 96 THR A CA 1
ATOM 792 C C . THR A 1 96 ? -20.689 -17.754 -22.768 1.00 45.34 96 THR A C 1
ATOM 794 O O . THR A 1 96 ? -20.293 -17.076 -21.823 1.00 45.34 96 THR A O 1
ATOM 797 N N . THR A 1 97 ? -20.541 -17.349 -24.027 1.00 46.00 97 THR A N 1
ATOM 798 C CA . THR A 1 97 ? -20.119 -15.986 -24.360 1.00 46.00 97 THR A CA 1
ATOM 799 C C . THR A 1 97 ? -21.312 -15.055 -24.139 1.00 46.00 97 THR A C 1
ATOM 801 O O . THR A 1 97 ? -22.234 -15.012 -24.950 1.00 46.00 97 THR A O 1
ATOM 804 N N . LEU A 1 98 ? -21.335 -14.345 -23.010 1.00 49.12 98 LEU A N 1
ATOM 805 C CA . LEU A 1 98 ? -22.292 -13.265 -22.763 1.00 49.12 98 LEU A CA 1
ATOM 806 C C . LEU A 1 98 ? -21.742 -11.988 -23.410 1.00 49.12 98 LEU A C 1
ATOM 808 O O . LEU A 1 98 ? -20.662 -11.520 -23.052 1.00 49.12 98 LEU A O 1
ATOM 812 N N . HIS A 1 99 ? -22.472 -11.438 -24.380 1.00 49.66 99 HIS A N 1
ATOM 813 C CA . HIS A 1 99 ? -22.096 -10.200 -25.058 1.00 49.66 99 HIS A CA 1
ATOM 814 C C . HIS A 1 99 ? -22.714 -9.002 -24.333 1.00 49.66 99 HIS A C 1
ATOM 816 O O . HIS A 1 99 ? -23.936 -8.875 -24.237 1.00 49.66 99 HIS A O 1
ATOM 822 N N . PHE A 1 100 ? -21.857 -8.109 -23.8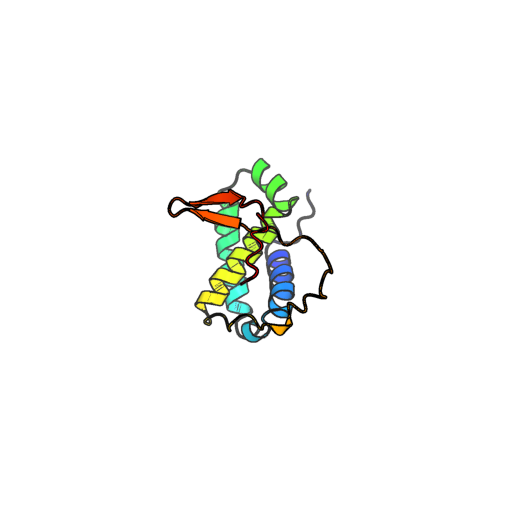44 1.00 47.44 100 PHE A N 1
ATOM 823 C CA . PHE A 1 100 ? -22.261 -6.843 -23.243 1.00 47.44 100 PHE A CA 1
ATOM 824 C C . PHE A 1 100 ? -21.826 -5.688 -24.140 1.00 47.44 100 PHE A C 1
ATOM 826 O O . PHE A 1 100 ? -20.724 -5.704 -24.689 1.00 47.44 100 PHE A O 1
ATOM 833 N N . ALA A 1 101 ? -22.684 -4.678 -24.263 1.00 55.06 101 ALA A N 1
ATOM 834 C CA . ALA A 1 101 ? -22.325 -3.394 -24.846 1.00 55.06 101 ALA A CA 1
ATOM 835 C C . ALA A 1 101 ? -22.506 -2.293 -23.797 1.00 55.06 101 ALA A C 1
ATOM 837 O O . ALA A 1 101 ? -23.439 -2.324 -22.990 1.00 55.06 101 ALA A O 1
ATOM 838 N N . TYR A 1 102 ? -21.602 -1.318 -23.822 1.00 45.19 102 TYR A N 1
ATOM 839 C CA . TYR A 1 102 ? -21.673 -0.133 -22.978 1.00 45.19 102 TYR A CA 1
ATOM 840 C C . TYR A 1 102 ? -22.256 1.013 -23.796 1.00 45.19 102 TYR A C 1
ATOM 842 O O . TYR A 1 102 ? -21.714 1.386 -24.838 1.00 45.19 102 TYR A O 1
ATOM 850 N N . GLU A 1 103 ? -23.365 1.579 -23.332 1.00 52.59 103 GLU A N 1
ATOM 851 C CA . GLU A 1 103 ? -23.905 2.794 -23.932 1.00 52.59 103 GLU A CA 1
ATOM 852 C C . GLU A 1 103 ? -23.052 4.004 -23.505 1.00 52.59 103 GLU A C 1
ATOM 854 O O . GLU A 1 103 ? -22.480 4.015 -22.415 1.00 52.59 103 GLU A O 1
ATOM 859 N N . LYS A 1 104 ? -22.985 5.068 -24.322 1.00 50.03 104 LYS A N 1
ATOM 860 C CA . LYS A 1 104 ? -22.150 6.271 -24.078 1.00 50.03 104 LYS A CA 1
ATOM 861 C C . LYS A 1 104 ? -22.411 6.995 -22.742 1.00 50.03 104 LYS A C 1
ATOM 863 O O . LYS A 1 104 ? -21.659 7.897 -22.390 1.00 50.03 104 LYS A O 1
ATOM 868 N N . ARG A 1 105 ? -23.461 6.623 -22.003 1.00 51.91 105 ARG A N 1
ATOM 869 C CA . ARG A 1 105 ? -23.791 7.136 -20.662 1.00 51.91 105 ARG A CA 1
ATOM 870 C C . ARG A 1 105 ? -23.339 6.220 -19.513 1.00 51.91 105 ARG A C 1
ATOM 872 O O . ARG A 1 105 ? -23.618 6.531 -18.363 1.00 51.91 105 ARG A O 1
ATOM 879 N N . GLY A 1 106 ? -22.642 5.119 -19.806 1.00 48.72 106 GLY A N 1
ATOM 880 C CA . GLY A 1 106 ? -22.069 4.206 -18.808 1.00 48.72 106 GLY A CA 1
ATOM 881 C C . GLY A 1 106 ? -22.999 3.088 -18.330 1.00 48.72 106 GLY A C 1
ATOM 882 O O . GLY A 1 106 ? -22.607 2.306 -17.469 1.00 48.72 106 GLY A O 1
ATOM 883 N N . ASN A 1 107 ? -24.206 2.971 -18.891 1.00 50.28 107 ASN A N 1
ATOM 884 C CA . ASN A 1 107 ? -25.114 1.868 -18.578 1.00 50.28 107 ASN A CA 1
ATOM 885 C C . ASN A 1 107 ? -24.730 0.607 -19.369 1.00 50.28 107 ASN A C 1
ATOM 887 O O . ASN A 1 107 ? -24.435 0.680 -20.565 1.00 50.28 107 ASN A O 1
ATOM 891 N N . VAL A 1 108 ? -24.754 -0.548 -18.697 1.00 46.38 108 VAL A N 1
ATOM 892 C CA . VAL A 1 108 ? -24.513 -1.862 -19.311 1.00 46.38 108 VAL A CA 1
ATOM 893 C C . VAL A 1 108 ? -25.819 -2.385 -19.893 1.00 46.38 108 VAL A C 1
ATOM 895 O O . VAL A 1 108 ? -26.805 -2.519 -19.169 1.00 46.38 108 VAL A O 1
ATOM 898 N N . VAL A 1 109 ? -25.822 -2.712 -21.185 1.00 52.41 109 VAL A N 1
ATOM 899 C CA . VAL A 1 109 ? -26.975 -3.322 -21.856 1.00 52.41 109 VAL A CA 1
ATOM 900 C C . VAL A 1 109 ? -26.616 -4.744 -22.281 1.00 52.41 109 VAL A C 1
ATOM 902 O O . VAL A 1 109 ? -25.588 -4.980 -22.921 1.00 52.41 109 VAL A O 1
ATOM 905 N N . TYR A 1 110 ? -27.468 -5.699 -21.906 1.00 52.00 110 TYR A N 1
ATOM 906 C CA . TYR A 1 110 ? -27.345 -7.094 -22.315 1.00 52.00 110 TYR A CA 1
ATOM 907 C C . TYR A 1 110 ? -27.869 -7.274 -23.740 1.00 52.00 110 TYR A C 1
ATOM 909 O O . TYR A 1 110 ? -29.018 -6.929 -24.023 1.00 52.00 110 TYR A O 1
ATOM 917 N N . LEU A 1 111 ? -27.046 -7.833 -24.629 1.00 53.16 111 LEU A N 1
ATOM 918 C CA . LEU A 1 111 ? -27.460 -8.164 -25.989 1.00 53.16 111 LEU A CA 1
ATOM 919 C C . LEU A 1 111 ? -27.707 -9.675 -26.084 1.00 53.16 111 LEU A C 1
ATOM 921 O O . LEU A 1 111 ? -26.747 -10.446 -26.159 1.00 53.16 111 LEU A O 1
ATOM 925 N N . PRO A 1 112 ? -28.972 -10.138 -26.086 1.00 46.75 112 PRO A N 1
ATOM 926 C CA . PRO A 1 112 ? -29.255 -11.537 -26.359 1.00 46.75 112 PRO A CA 1
ATOM 927 C C . PRO A 1 112 ? -28.881 -11.861 -27.810 1.00 46.75 112 PRO A C 1
ATOM 929 O O . PRO A 1 112 ? -29.330 -11.205 -28.751 1.00 46.75 112 PRO A O 1
ATOM 932 N N . TYR A 1 113 ? -28.053 -12.891 -27.977 1.00 48.97 113 TYR A N 1
ATOM 933 C CA . TYR A 1 113 ? -27.592 -13.399 -29.267 1.00 48.97 113 TYR A CA 1
ATOM 934 C C . TYR A 1 113 ? -28.798 -13.809 -30.133 1.00 48.97 113 TYR A C 1
ATOM 936 O O . TYR A 1 113 ? -29.465 -14.803 -29.847 1.00 48.97 113 TYR A O 1
ATOM 944 N N . ARG A 1 114 ? -29.105 -13.051 -31.194 1.00 44.06 114 ARG A N 1
ATOM 945 C CA . ARG A 1 114 ? -29.996 -13.523 -32.263 1.00 44.06 114 ARG A CA 1
ATOM 946 C C . ARG A 1 114 ? -29.131 -14.149 -33.349 1.00 44.06 114 ARG A C 1
ATOM 948 O O . ARG A 1 114 ? -28.400 -13.443 -34.035 1.00 44.06 114 ARG A O 1
ATOM 955 N N . PHE A 1 115 ? -29.232 -15.468 -33.508 1.00 42.81 115 PHE A N 1
ATOM 956 C CA . PHE A 1 115 ? -28.741 -16.160 -34.698 1.00 42.81 115 PHE A CA 1
ATOM 957 C C . PHE A 1 115 ? -29.522 -15.651 -35.916 1.00 42.81 115 PHE A C 1
ATOM 959 O O . PHE A 1 115 ? -30.637 -16.090 -36.186 1.00 42.81 115 PHE A O 1
ATOM 966 N N . GLY A 1 116 ? -28.947 -14.685 -36.626 1.00 36.38 116 GLY A N 1
ATOM 967 C CA . GLY A 1 116 ? -29.319 -14.360 -37.994 1.00 36.38 116 GLY A CA 1
ATOM 968 C C . GLY A 1 116 ? -28.488 -15.228 -38.921 1.00 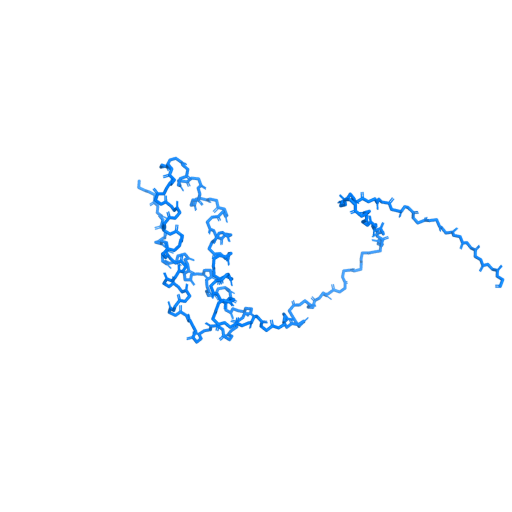36.38 116 GLY A C 1
ATOM 969 O O . GLY A 1 116 ? -27.332 -14.921 -39.193 1.00 36.38 116 GLY A O 1
ATOM 970 N N . VAL A 1 117 ? -29.070 -16.340 -39.358 1.00 41.81 117 VAL A N 1
ATOM 971 C CA . VAL A 1 117 ? -28.578 -17.112 -40.497 1.00 41.81 117 VAL A CA 1
ATOM 972 C C . VAL A 1 117 ? -28.545 -16.166 -41.699 1.00 41.81 117 VAL A C 1
ATOM 974 O O . VAL A 1 117 ? -29.579 -15.606 -42.051 1.00 41.81 117 VAL A O 1
ATOM 977 N N . SER A 1 118 ? -27.387 -15.990 -42.328 1.00 33.44 118 SER A N 1
ATOM 978 C CA . SER A 1 118 ? -27.328 -15.536 -43.717 1.00 33.44 118 SER A CA 1
ATOM 979 C C . SER A 1 118 ? -26.572 -16.596 -44.498 1.00 33.44 118 SER A C 1
ATOM 981 O O . SER A 1 118 ? -25.347 -16.601 -44.553 1.00 33.44 118 SER A O 1
ATOM 983 N N . LEU A 1 119 ? -27.337 -17.548 -45.030 1.00 37.72 119 LEU A N 1
ATOM 984 C CA . LEU A 1 119 ? -26.952 -18.264 -46.235 1.00 37.72 119 LEU A CA 1
ATOM 985 C C . LEU A 1 119 ? -27.180 -17.302 -47.398 1.00 37.72 119 LEU A C 1
ATOM 987 O O . LEU A 1 119 ? -28.334 -17.007 -47.707 1.00 37.72 119 LEU A O 1
ATOM 991 N N . SER A 1 120 ? -26.090 -16.836 -48.000 1.00 38.53 120 SER A N 1
ATOM 992 C CA . SER A 1 120 ? -25.995 -16.424 -49.408 1.00 38.53 120 SER A CA 1
ATOM 993 C C . SER A 1 120 ? -24.559 -16.024 -49.704 1.00 38.53 120 SER A C 1
ATOM 995 O O . SER A 1 120 ? -24.123 -15.019 -49.095 1.00 38.53 120 SER A O 1
#

pLDDT: mean 72.6, std 21.52, range [33.44, 96.5]

Sequence (120 aa):
MMPYTSLRQKVNEVFSDFLRYYPIYEEFRKEILEMTERRVSKRLVKMSGATLERYFIGHQLRADITVEITKVAMLMKEFPEPIASIVLSEPIVSKTTLHFAYEKRGNVVYLPYRFGVSLS

Radius of gyration: 21.71 Å; chains: 1; bounding box: 45×35×74 Å

Secondary structure (DSSP, 8-state):
---PPPHHHHHHHHHHHHHHH-GGGGGGHHHHHHHHHHHHHHHHTTS-HHHHHHHHHSSHHHHHHHHHHHHHHHHHSPPP---GGG-------------EEE-TTS-EEE----------